Protein AF-A0A1B6J885-F1 (afdb_monomer_lite)

InterPro domains:
  IPR042795 WD repeat-containing protein 73 [PTHR46947] (3-167)

Radius of gyration: 19.34 Å; chains: 1; bounding box: 41×45×60 Å

Structure (mmCIF, N/CA/C/O backbone):
data_AF-A0A1B6J885-F1
#
_entry.id   AF-A0A1B6J885-F1
#
loop_
_atom_site.group_PDB
_atom_site.id
_atom_site.type_symbol
_atom_site.label_atom_id
_atom_site.label_alt_id
_atom_site.label_comp_id
_atom_site.label_asym_id
_atom_site.label_entity_id
_atom_site.label_seq_id
_atom_site.pdbx_PDB_ins_code
_atom_site.Cartn_x
_atom_site.Cartn_y
_atom_site.Cartn_z
_atom_site.occupancy
_atom_site.B_iso_or_equiv
_atom_site.auth_seq_id
_atom_site.auth_comp_id
_atom_site.auth_asym_id
_atom_site.auth_atom_id
_atom_site.pdbx_PDB_model_num
ATOM 1 N N . MET A 1 1 ? -22.947 31.362 0.319 1.00 43.47 1 MET A N 1
ATOM 2 C CA . MET A 1 1 ? -23.747 30.194 0.727 1.00 43.47 1 MET A CA 1
ATOM 3 C C . MET A 1 1 ? -22.759 29.151 1.177 1.00 43.47 1 MET A C 1
ATOM 5 O O . MET A 1 1 ? -22.045 28.624 0.340 1.00 43.47 1 MET A O 1
ATOM 9 N N . LEU A 1 2 ? -22.622 28.992 2.489 1.00 50.22 2 LEU A N 1
ATOM 10 C CA . LEU A 1 2 ? -21.983 27.823 3.072 1.00 50.22 2 LEU A CA 1
ATOM 11 C C . LEU A 1 2 ? -23.065 26.742 2.996 1.00 50.22 2 LEU A C 1
ATOM 13 O O . LEU A 1 2 ? -24.043 26.830 3.731 1.00 50.22 2 LEU A O 1
ATOM 17 N N . GLU A 1 3 ? -22.985 25.834 2.024 1.00 53.22 3 GLU A N 1
ATOM 18 C CA . GLU A 1 3 ? -23.662 24.544 2.185 1.00 53.22 3 GLU A CA 1
ATOM 19 C C . GLU A 1 3 ? -23.061 23.938 3.457 1.00 53.22 3 GLU A C 1
ATOM 21 O O . GLU A 1 3 ? -21.836 23.876 3.584 1.00 53.22 3 GLU A O 1
ATOM 26 N N . ASN A 1 4 ? -23.903 23.689 4.460 1.00 60.38 4 ASN A N 1
ATOM 27 C CA . ASN A 1 4 ? -23.451 23.415 5.817 1.00 60.38 4 ASN A CA 1
ATOM 28 C C . ASN A 1 4 ? -22.596 22.146 5.812 1.00 60.38 4 ASN A C 1
ATOM 30 O O . ASN A 1 4 ? -23.055 21.084 5.397 1.00 60.38 4 ASN A O 1
ATOM 34 N N . GLU A 1 5 ? -21.380 22.233 6.353 1.00 59.25 5 GLU A N 1
ATOM 35 C CA . GLU A 1 5 ? -20.499 21.083 6.605 1.00 59.25 5 GLU A CA 1
ATOM 36 C C . GLU A 1 5 ? -21.154 20.000 7.485 1.00 59.25 5 GLU A C 1
ATOM 38 O O . GLU A 1 5 ? -20.570 18.947 7.693 1.00 59.25 5 GLU A O 1
ATOM 43 N N . GLU A 1 6 ? -22.359 20.220 8.006 1.00 66.06 6 GLU A N 1
ATOM 44 C CA . GLU A 1 6 ? -23.112 19.255 8.803 1.00 66.06 6 GLU A CA 1
ATOM 45 C C . GLU A 1 6 ? -24.052 18.375 7.958 1.00 66.06 6 GLU A C 1
ATOM 47 O O . GLU A 1 6 ? -24.368 17.256 8.365 1.00 66.06 6 GLU A O 1
ATOM 52 N N . ASP A 1 7 ? -24.457 18.814 6.760 1.00 81.56 7 ASP A N 1
ATOM 53 C CA . ASP A 1 7 ? -25.480 18.121 5.960 1.00 81.56 7 ASP A CA 1
ATOM 54 C C . ASP A 1 7 ? -24.997 16.741 5.481 1.00 81.56 7 ASP A C 1
ATOM 56 O O . ASP A 1 7 ? -25.745 15.761 5.520 1.00 81.56 7 ASP A O 1
ATOM 60 N N . TRP A 1 8 ? -23.712 16.615 5.119 1.00 83.56 8 TRP A N 1
ATOM 61 C CA . TRP A 1 8 ? -23.142 15.324 4.709 1.00 83.56 8 TRP A CA 1
ATOM 62 C C . TRP A 1 8 ? -23.137 14.302 5.851 1.00 83.56 8 TRP A C 1
ATOM 64 O O . TRP A 1 8 ? -23.252 13.099 5.597 1.00 83.56 8 TRP A O 1
ATOM 74 N N . LEU A 1 9 ? -22.993 14.756 7.102 1.00 80.00 9 LEU A N 1
ATOM 75 C CA . LEU A 1 9 ? -22.931 13.875 8.262 1.00 80.00 9 LEU A CA 1
ATOM 76 C C . LEU A 1 9 ? -24.313 13.289 8.551 1.00 80.00 9 LEU A C 1
ATOM 78 O O . LEU A 1 9 ? -24.428 12.075 8.720 1.00 80.00 9 LEU A O 1
ATOM 82 N N . TYR A 1 10 ? -25.362 14.115 8.532 1.00 83.50 10 TYR A N 1
ATOM 83 C CA . TYR A 1 10 ? -26.743 13.646 8.690 1.00 83.50 10 TYR A CA 1
ATOM 84 C C . TYR A 1 10 ? -27.137 12.659 7.587 1.00 83.50 10 TYR A C 1
ATOM 86 O O . TYR A 1 10 ? -27.657 11.575 7.877 1.00 83.50 10 TYR A O 1
ATOM 94 N N . ASP A 1 11 ? -26.807 12.981 6.336 1.00 86.69 11 ASP A N 1
ATOM 95 C CA . ASP A 1 11 ? -27.032 12.087 5.201 1.00 86.69 11 ASP A CA 1
ATOM 96 C C . ASP A 1 11 ? -26.287 10.761 5.367 1.00 86.69 11 ASP A C 1
ATOM 98 O O . ASP A 1 11 ? -26.850 9.693 5.115 1.00 86.69 11 ASP A O 1
ATOM 102 N N . SER A 1 12 ? -25.039 10.803 5.832 1.00 84.56 12 SER A N 1
ATOM 103 C CA . SER A 1 12 ? -24.237 9.599 6.050 1.00 84.56 12 SER A CA 1
ATOM 104 C C . SER A 1 12 ? -24.820 8.738 7.171 1.00 84.56 12 SER A C 1
ATOM 106 O O . SER A 1 12 ? -25.003 7.534 6.973 1.00 84.56 12 SER A O 1
ATOM 108 N N . ILE A 1 13 ? -25.171 9.333 8.317 1.00 84.19 13 ILE A N 1
ATOM 109 C CA . ILE A 1 13 ? -25.765 8.626 9.466 1.00 84.19 13 ILE A CA 1
ATOM 110 C C . ILE A 1 13 ? -27.045 7.892 9.054 1.00 84.19 13 ILE A C 1
ATOM 112 O O . ILE A 1 13 ? -27.288 6.778 9.509 1.00 84.19 13 ILE A O 1
ATOM 116 N N . SER A 1 14 ? -27.845 8.474 8.156 1.00 86.19 14 SER A N 1
ATOM 117 C CA . SER A 1 14 ? -29.068 7.830 7.663 1.00 86.19 14 SER A CA 1
ATOM 118 C C . SER A 1 14 ? -28.820 6.621 6.745 1.00 86.19 14 SER A C 1
ATOM 120 O O . SER A 1 14 ? -29.678 5.744 6.638 1.00 86.19 14 SER A O 1
ATOM 122 N N . ARG A 1 15 ? -27.660 6.557 6.073 1.00 89.31 15 ARG A N 1
ATOM 123 C CA . ARG A 1 15 ? -27.338 5.539 5.054 1.00 89.31 15 ARG A CA 1
ATOM 124 C C . ARG A 1 15 ? -26.536 4.362 5.594 1.00 89.31 15 ARG A C 1
ATOM 126 O O . ARG A 1 15 ? -26.697 3.245 5.103 1.00 89.31 15 ARG A O 1
ATOM 133 N N . TYR A 1 16 ? -25.649 4.596 6.556 1.00 82.50 16 TYR A N 1
ATOM 134 C CA . TYR A 1 16 ? -24.718 3.581 7.047 1.00 82.50 16 TYR A CA 1
ATOM 135 C C . TYR A 1 16 ? -25.147 3.040 8.410 1.00 82.50 16 TYR A C 1
ATOM 137 O O . TYR A 1 16 ? -25.446 3.798 9.324 1.00 82.50 16 TYR A O 1
ATOM 145 N N . LYS A 1 17 ? -25.094 1.708 8.581 1.00 82.19 17 LYS A N 1
ATOM 146 C CA . LYS A 1 17 ? -25.371 1.049 9.875 1.00 82.19 17 LYS A CA 1
ATOM 147 C C . LYS A 1 17 ? -24.432 1.542 10.984 1.00 82.19 17 LYS A C 1
ATOM 149 O O . LYS A 1 17 ? -24.817 1.569 12.147 1.00 82.19 17 LYS A O 1
ATOM 154 N N . GLN A 1 18 ? -23.198 1.886 10.621 1.00 79.62 18 GLN A N 1
ATOM 155 C CA . GLN A 1 18 ? -22.182 2.381 11.537 1.00 79.62 18 GLN A CA 1
ATOM 156 C C . GLN A 1 18 ? -21.201 3.278 10.778 1.00 79.62 18 GLN A C 1
ATOM 158 O O . GLN A 1 18 ? -20.764 2.926 9.682 1.00 79.62 18 GLN A O 1
ATOM 163 N N . ILE A 1 19 ? -20.836 4.410 11.378 1.00 82.31 19 ILE A N 1
ATOM 164 C CA . ILE A 1 19 ? -19.800 5.323 10.886 1.00 82.31 19 ILE A CA 1
ATOM 165 C C . ILE A 1 19 ? -18.777 5.479 11.997 1.00 82.31 19 ILE A C 1
ATOM 167 O O . ILE A 1 19 ? -19.141 5.711 13.147 1.00 82.31 19 ILE A O 1
ATOM 171 N N . ASN A 1 20 ? -17.502 5.345 11.650 1.00 83.69 20 ASN A N 1
ATOM 172 C CA . ASN A 1 20 ? -16.401 5.554 12.578 1.00 83.69 20 ASN A CA 1
ATOM 173 C C . ASN A 1 20 ? -15.387 6.462 11.901 1.00 83.69 20 ASN A C 1
ATOM 175 O O . ASN A 1 20 ? -15.100 6.301 10.714 1.00 83.69 20 ASN A O 1
ATOM 179 N N . MET A 1 21 ? -14.871 7.417 12.662 1.00 86.12 21 MET A N 1
ATOM 180 C CA . MET A 1 21 ? -13.913 8.399 12.184 1.00 86.12 21 MET A CA 1
ATOM 181 C C . MET A 1 21 ? -12.621 8.230 12.967 1.00 86.12 21 MET A C 1
ATOM 183 O O . MET A 1 21 ? -12.643 8.147 14.193 1.00 86.12 21 MET A O 1
ATOM 187 N N . PHE A 1 22 ? -11.512 8.178 12.239 1.00 89.31 22 PHE A N 1
ATOM 188 C CA . PHE A 1 22 ? -10.175 8.065 12.800 1.00 89.31 22 PHE A CA 1
ATOM 189 C C . PHE A 1 22 ? -9.325 9.202 12.263 1.00 89.31 22 PHE A C 1
ATOM 191 O O . PHE A 1 22 ? -9.346 9.480 11.062 1.00 89.31 22 PHE A O 1
ATOM 198 N N . GLU A 1 23 ? -8.562 9.827 13.147 1.00 89.81 23 GLU A N 1
ATOM 199 C CA . GLU A 1 23 ? -7.586 10.840 12.777 1.00 89.81 23 GLU A CA 1
ATOM 200 C C . GLU A 1 23 ? -6.196 10.200 12.714 1.00 89.81 23 GLU A C 1
ATOM 202 O O . GLU A 1 23 ? -5.808 9.431 13.594 1.00 89.81 23 GLU A O 1
ATOM 207 N N . LEU A 1 24 ? -5.456 10.485 11.643 1.00 92.00 24 LEU A N 1
ATOM 208 C CA . LEU A 1 24 ? -4.070 10.055 11.483 1.00 92.00 24 LEU A CA 1
ATOM 209 C C . LEU A 1 24 ? -3.152 11.273 11.535 1.00 92.00 24 LEU A C 1
ATOM 211 O O . LEU A 1 24 ? -3.519 12.353 11.079 1.00 92.00 24 LEU A O 1
ATOM 215 N N . GLU A 1 25 ? -1.923 11.069 12.013 1.00 91.19 25 GLU A N 1
ATOM 216 C CA . GLU A 1 25 ? -0.914 12.131 12.139 1.00 91.19 25 GLU A CA 1
ATOM 217 C C . GLU A 1 25 ? -0.613 12.833 10.802 1.00 91.19 25 GLU A C 1
ATOM 219 O O . GLU A 1 25 ? -0.322 14.029 10.768 1.00 91.19 25 GLU A O 1
ATOM 224 N N . TYR A 1 26 ? -0.679 12.095 9.689 1.00 94.25 26 TYR A N 1
ATOM 225 C CA . TYR A 1 26 ? -0.343 12.598 8.359 1.00 94.25 26 TYR A CA 1
ATOM 226 C C . TYR A 1 26 ? -1.460 12.349 7.344 1.00 94.25 26 TYR A C 1
ATOM 228 O O . TYR A 1 26 ? -2.134 11.318 7.426 1.00 94.25 26 TYR A O 1
ATOM 236 N N . PRO A 1 27 ? -1.596 13.220 6.320 1.00 94.75 27 PRO A N 1
ATOM 237 C CA . PRO A 1 27 ? -2.531 13.007 5.224 1.00 94.75 27 PRO A CA 1
ATOM 238 C C . PRO A 1 27 ? -2.356 11.633 4.575 1.00 94.75 27 PRO A C 1
ATOM 240 O O . PRO A 1 27 ? -1.244 11.246 4.194 1.00 94.75 27 PRO A O 1
ATOM 243 N N . VAL A 1 28 ? -3.471 10.919 4.437 1.00 95.88 28 VAL A N 1
ATOM 244 C CA . VAL A 1 28 ? -3.547 9.627 3.752 1.00 95.88 28 VAL A CA 1
ATOM 245 C C . VAL A 1 28 ? -3.764 9.873 2.264 1.00 95.88 28 VAL A C 1
ATOM 247 O O . VAL A 1 28 ? -4.711 10.547 1.870 1.00 95.88 28 VAL A O 1
ATOM 250 N N . HIS A 1 29 ? -2.886 9.312 1.434 1.00 95.50 29 HIS A N 1
ATOM 251 C CA . HIS A 1 29 ? -2.962 9.433 -0.030 1.00 95.50 29 HIS A CA 1
ATOM 252 C C . HIS A 1 29 ? -3.582 8.207 -0.693 1.00 95.50 29 HIS A C 1
ATOM 254 O O . HIS A 1 29 ? -4.174 8.322 -1.759 1.00 95.50 29 HIS A O 1
ATOM 260 N N . HIS A 1 30 ? -3.420 7.039 -0.070 1.00 96.25 30 HIS A N 1
ATOM 261 C CA . HIS A 1 30 ? -3.946 5.758 -0.541 1.00 96.25 30 HIS A CA 1
ATOM 262 C C . HIS A 1 30 ? -4.315 4.897 0.664 1.00 96.25 30 HIS A C 1
ATOM 264 O O . HIS A 1 30 ? -3.610 4.935 1.676 1.00 96.25 30 HIS A O 1
ATOM 270 N N . LEU A 1 31 ? -5.383 4.112 0.532 1.00 96.19 31 LEU A N 1
ATOM 271 C CA . LEU A 1 31 ? -5.869 3.170 1.537 1.00 96.19 31 LEU A CA 1
ATOM 272 C C . LEU A 1 31 ? -6.315 1.889 0.834 1.00 96.19 31 LEU A C 1
ATOM 274 O O . LEU A 1 31 ? -7.088 1.944 -0.118 1.00 96.19 31 LEU A O 1
ATOM 278 N N . GLU A 1 32 ? -5.848 0.745 1.321 1.00 95.25 32 GLU A N 1
ATOM 279 C CA . GLU A 1 32 ? -6.229 -0.578 0.824 1.00 95.25 32 GLU A CA 1
ATOM 280 C C . GLU A 1 32 ? -6.415 -1.540 2.003 1.00 95.25 32 GLU A C 1
ATOM 282 O O . GLU A 1 32 ? -5.671 -1.497 2.981 1.00 95.25 32 GLU A O 1
ATOM 287 N N . THR A 1 33 ? -7.391 -2.442 1.928 1.00 92.38 33 THR A N 1
ATOM 288 C CA . THR A 1 33 ? -7.579 -3.487 2.947 1.00 92.38 33 THR A CA 1
ATOM 289 C C . THR A 1 33 ? -6.479 -4.534 2.822 1.00 92.38 33 THR A C 1
ATOM 291 O O . THR A 1 33 ? -6.286 -5.077 1.735 1.00 92.38 33 THR A O 1
ATOM 294 N N . THR A 1 34 ? -5.763 -4.870 3.894 1.00 91.00 34 THR A N 1
ATOM 295 C CA . THR A 1 34 ? -4.763 -5.953 3.837 1.00 91.00 34 THR A CA 1
ATOM 296 C C . THR A 1 34 ? -5.401 -7.304 4.120 1.00 91.00 34 THR A C 1
ATOM 298 O O . THR A 1 34 ? -5.187 -8.264 3.378 1.00 91.00 34 THR A O 1
ATOM 301 N N . ASN A 1 35 ? -6.232 -7.369 5.155 1.00 87.06 35 ASN A N 1
ATOM 302 C CA . ASN A 1 35 ? -7.040 -8.529 5.510 1.00 87.06 35 ASN A CA 1
ATOM 303 C C . ASN A 1 35 ? -8.379 -8.059 6.120 1.00 87.06 35 ASN A C 1
ATOM 305 O O . ASN A 1 35 ? -8.787 -6.914 5.939 1.00 87.06 35 ASN A O 1
ATOM 309 N N . TYR A 1 36 ? -9.077 -8.948 6.830 1.00 85.81 36 TYR A N 1
ATOM 310 C CA . TYR A 1 36 ? -10.368 -8.645 7.447 1.00 85.81 36 TYR A CA 1
ATOM 311 C C . TYR A 1 36 ? -10.321 -7.588 8.568 1.00 85.81 36 TYR A C 1
ATOM 313 O O . TYR A 1 36 ? -11.313 -6.900 8.794 1.00 85.81 36 TYR A O 1
ATOM 321 N N . ASN A 1 37 ? -9.201 -7.463 9.283 1.00 88.94 37 ASN A N 1
ATOM 322 C CA . ASN A 1 37 ? -9.056 -6.605 10.460 1.00 88.94 37 ASN A CA 1
ATOM 323 C C . ASN A 1 37 ? -7.884 -5.621 10.386 1.00 88.94 37 ASN A C 1
ATOM 325 O O . ASN A 1 37 ? -7.523 -5.033 11.403 1.00 88.94 37 ASN A O 1
ATOM 329 N N . SER A 1 38 ? -7.297 -5.411 9.212 1.00 92.19 38 SER A N 1
ATOM 330 C CA . SER A 1 38 ? -6.284 -4.384 9.017 1.00 92.19 38 SER A CA 1
ATOM 331 C C . SER A 1 38 ? -6.348 -3.734 7.641 1.00 92.19 38 SER A C 1
ATOM 333 O O . SER A 1 38 ? -6.859 -4.277 6.656 1.00 92.19 38 SER A O 1
ATOM 335 N N . ILE A 1 39 ? -5.829 -2.514 7.603 1.00 94.44 39 ILE A N 1
ATOM 336 C CA . ILE A 1 39 ? -5.688 -1.694 6.406 1.00 94.44 39 ILE A CA 1
ATOM 337 C C . ILE A 1 39 ? -4.226 -1.308 6.236 1.00 94.44 39 ILE A C 1
ATOM 339 O O . ILE A 1 39 ? -3.484 -1.164 7.207 1.00 94.44 39 ILE A O 1
ATOM 343 N N . CYS A 1 40 ? -3.818 -1.095 4.996 1.00 96.31 40 CYS A N 1
ATOM 344 C CA . CYS A 1 40 ? -2.570 -0.446 4.662 1.00 96.31 40 CYS A CA 1
ATOM 345 C C . CYS A 1 40 ? -2.860 0.953 4.143 1.00 96.31 40 CYS A C 1
ATOM 347 O O . CYS A 1 40 ? -3.711 1.143 3.272 1.00 96.31 40 CYS A O 1
ATOM 349 N N . VAL A 1 41 ? -2.126 1.924 4.667 1.00 97.19 41 VAL A N 1
ATOM 350 C CA . VAL A 1 41 ? -2.196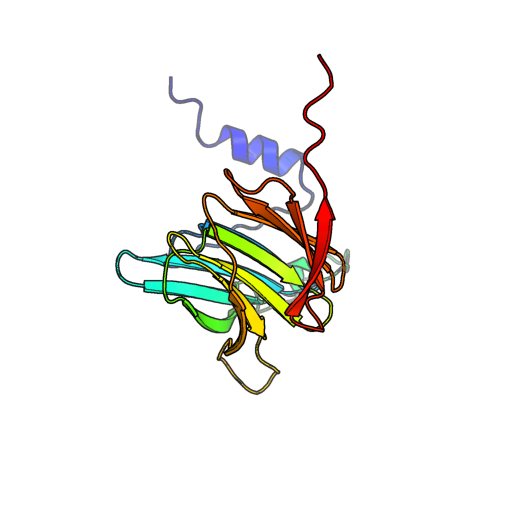 3.310 4.228 1.00 97.19 41 VAL A CA 1
ATOM 351 C C . VAL A 1 41 ? -0.839 3.763 3.729 1.00 97.19 41 VAL A C 1
ATOM 353 O O . VAL A 1 41 ? 0.200 3.414 4.295 1.00 97.19 41 VAL A O 1
ATOM 356 N N . SER A 1 42 ? -0.849 4.588 2.686 1.00 97.50 42 SER A N 1
ATOM 357 C CA . SER A 1 42 ? 0.300 5.434 2.382 1.00 97.50 42 SER A CA 1
ATOM 358 C C . SER A 1 42 ? 0.020 6.843 2.878 1.00 97.50 42 SER A C 1
ATOM 360 O O . SER A 1 42 ? -0.993 7.442 2.503 1.00 97.50 42 SER A O 1
ATOM 362 N N . CYS A 1 43 ? 0.924 7.386 3.676 1.00 96.31 43 CYS A N 1
ATOM 363 C CA . CYS A 1 43 ? 0.821 8.735 4.207 1.00 96.31 43 CYS A CA 1
ATOM 364 C C . CYS A 1 43 ? 2.176 9.434 4.120 1.00 96.31 43 CYS A C 1
ATOM 366 O O . CYS A 1 43 ? 3.219 8.808 3.909 1.00 96.31 43 CYS A O 1
ATOM 368 N N . SER A 1 44 ? 2.184 10.758 4.209 1.00 93.31 44 SER A N 1
ATOM 369 C CA . SER A 1 44 ? 3.446 11.494 4.182 1.00 93.31 44 SER A CA 1
ATOM 370 C C . SER A 1 44 ? 3.344 12.856 4.832 1.00 93.31 44 SER A C 1
ATOM 372 O O . SER A 1 44 ? 2.323 13.528 4.713 1.00 93.31 44 SER A O 1
ATOM 374 N N . ASN A 1 45 ? 4.463 13.311 5.384 1.00 89.00 45 ASN A N 1
ATOM 375 C CA . ASN A 1 45 ? 4.696 14.725 5.663 1.00 89.00 45 ASN A CA 1
ATOM 376 C C . ASN A 1 45 ? 5.629 15.329 4.596 1.00 89.00 45 ASN A C 1
ATOM 378 O O . ASN A 1 45 ? 6.013 14.661 3.636 1.00 89.00 45 ASN A O 1
ATOM 382 N N . ASN A 1 46 ? 6.043 16.585 4.778 1.00 82.25 46 ASN A N 1
ATOM 383 C CA . ASN A 1 46 ? 6.910 17.295 3.826 1.00 82.25 46 ASN A CA 1
ATOM 384 C C . ASN A 1 46 ? 8.315 16.683 3.647 1.00 82.25 46 ASN A C 1
ATOM 386 O O . ASN A 1 46 ? 9.069 17.145 2.796 1.00 82.25 46 ASN A O 1
ATOM 390 N N . ARG A 1 47 ? 8.712 15.701 4.468 1.00 84.69 47 ARG A N 1
ATOM 391 C CA . ARG A 1 47 ? 10.073 15.137 4.488 1.00 84.69 47 ARG A CA 1
ATOM 392 C C . ARG A 1 47 ? 10.129 13.641 4.208 1.00 84.69 47 ARG A C 1
ATOM 394 O O . ARG A 1 47 ? 11.168 13.167 3.758 1.00 84.69 47 ARG A O 1
ATOM 401 N N . ARG A 1 48 ? 9.083 12.886 4.547 1.00 91.31 48 ARG A N 1
ATOM 402 C CA . ARG A 1 48 ? 9.090 11.420 4.489 1.00 91.31 48 ARG A CA 1
ATOM 403 C C . ARG A 1 48 ? 7.756 10.878 4.003 1.00 91.31 48 ARG A C 1
ATOM 405 O O . ARG A 1 48 ? 6.698 11.348 4.418 1.00 91.31 48 ARG A O 1
ATOM 412 N N . HIS A 1 49 ? 7.845 9.840 3.184 1.00 94.75 49 HIS A N 1
ATOM 413 C CA . HIS A 1 49 ? 6.720 9.051 2.702 1.00 94.75 49 HIS A CA 1
ATOM 414 C C . HIS A 1 49 ? 6.729 7.705 3.413 1.00 94.75 49 HIS A C 1
ATOM 416 O O . HIS A 1 49 ? 7.797 7.129 3.629 1.00 94.75 49 HIS A O 1
ATOM 422 N N . GLN A 1 50 ? 5.559 7.244 3.826 1.00 95.94 50 GLN A N 1
ATOM 423 C CA . GLN A 1 50 ? 5.408 6.082 4.685 1.00 95.94 50 GLN A CA 1
ATOM 424 C C . GLN A 1 50 ? 4.360 5.142 4.117 1.00 95.94 50 GLN A C 1
ATOM 426 O O . GLN A 1 50 ? 3.367 5.576 3.529 1.00 95.94 50 GLN A O 1
ATOM 431 N N . LEU A 1 51 ? 4.596 3.858 4.340 1.00 97.31 51 LEU A N 1
ATOM 432 C CA . LEU A 1 51 ? 3.615 2.800 4.192 1.00 97.31 51 LEU A CA 1
ATOM 433 C C . LEU A 1 51 ? 3.419 2.186 5.578 1.00 97.31 51 LEU A C 1
ATOM 435 O O . LEU A 1 51 ? 4.404 1.823 6.219 1.00 97.31 51 LEU A O 1
ATOM 439 N N . ILE A 1 52 ? 2.180 2.115 6.055 1.00 96.56 52 ILE A N 1
ATOM 440 C CA . ILE A 1 52 ? 1.861 1.657 7.414 1.00 96.56 52 ILE A CA 1
ATOM 441 C C . ILE A 1 52 ? 0.718 0.650 7.334 1.00 96.56 52 ILE A C 1
ATOM 443 O O . ILE A 1 52 ? -0.264 0.891 6.632 1.00 96.56 52 ILE A O 1
ATOM 447 N N . GLU A 1 53 ? 0.834 -0.467 8.050 1.00 96.06 53 GLU A N 1
ATOM 448 C CA . GLU A 1 53 ? -0.299 -1.346 8.337 1.00 96.06 53 GLU A CA 1
ATOM 449 C C . GLU A 1 53 ? -0.909 -0.983 9.693 1.00 96.06 53 GLU A C 1
ATOM 451 O O . GLU A 1 53 ? -0.214 -0.937 10.712 1.00 96.06 53 GLU A O 1
ATOM 456 N N . LEU A 1 54 ? -2.219 -0.757 9.700 1.00 94.69 54 LEU A N 1
ATOM 457 C CA . LEU A 1 54 ? -3.005 -0.416 10.876 1.00 94.69 54 LEU A CA 1
ATOM 458 C C . LEU A 1 54 ? -4.019 -1.524 11.160 1.00 94.69 54 LEU A C 1
ATOM 460 O O . LEU A 1 54 ? -4.779 -1.909 10.270 1.00 94.69 54 LEU A O 1
ATOM 464 N N . SER A 1 55 ? -4.066 -2.007 12.398 1.00 92.81 55 SER A N 1
ATOM 465 C CA . SER A 1 55 ? -5.173 -2.826 12.891 1.00 92.81 55 SER A CA 1
ATOM 466 C C . SER A 1 55 ? -6.423 -1.970 13.049 1.00 92.81 55 SER A C 1
ATOM 468 O O . SER A 1 55 ? -6.371 -0.882 13.627 1.00 92.81 55 SER A O 1
ATOM 470 N N . LEU A 1 56 ? -7.546 -2.500 12.578 1.00 91.12 56 LEU A N 1
ATOM 471 C CA . LEU A 1 56 ? -8.878 -1.977 12.834 1.00 91.12 56 LEU A CA 1
ATOM 472 C C . LEU A 1 56 ? -9.352 -2.422 14.229 1.00 91.12 56 LEU A C 1
ATOM 474 O O . LEU A 1 56 ? -9.144 -3.586 14.586 1.00 91.12 56 LEU A O 1
ATOM 478 N N . PRO A 1 57 ? -10.040 -1.550 14.987 1.00 88.56 57 PRO A N 1
ATOM 479 C CA . PRO A 1 57 ? -10.706 -1.923 16.229 1.00 88.56 57 PRO A CA 1
ATOM 480 C C . PRO A 1 57 ? -11.601 -3.157 16.077 1.00 88.56 57 PRO A C 1
ATOM 482 O O . PRO A 1 57 ? -12.414 -3.236 15.149 1.00 88.56 57 PRO A O 1
ATOM 485 N N . LEU A 1 58 ? -11.523 -4.099 17.021 1.00 80.69 58 LEU A N 1
ATOM 486 C CA . LEU A 1 58 ? -12.306 -5.345 16.986 1.00 80.69 58 LEU A CA 1
ATOM 487 C C . LEU A 1 58 ? -13.817 -5.100 16.879 1.00 80.69 58 LEU A C 1
ATOM 489 O O . LEU A 1 58 ? -14.511 -5.842 16.189 1.00 80.69 58 LEU A O 1
ATOM 493 N N . LYS A 1 59 ? -14.325 -4.018 17.480 1.00 75.75 59 LYS A N 1
ATOM 494 C CA . LYS A 1 59 ? -15.742 -3.623 17.392 1.00 75.75 59 LYS A CA 1
ATOM 495 C C . LYS A 1 59 ? -16.223 -3.350 15.962 1.00 75.75 59 LYS A C 1
ATOM 497 O O . LYS A 1 59 ? -17.409 -3.500 15.698 1.00 75.75 59 LYS A O 1
ATOM 502 N N . LEU A 1 60 ? -15.333 -2.963 15.042 1.00 75.88 60 LEU A N 1
ATOM 503 C CA . LEU A 1 60 ? -15.680 -2.762 13.626 1.00 75.88 60 LEU A CA 1
ATOM 504 C C . LEU A 1 60 ? -15.860 -4.076 12.869 1.00 75.88 60 LEU A C 1
ATOM 506 O O . LEU A 1 60 ? -16.536 -4.119 11.845 1.00 75.88 60 LEU A O 1
ATOM 510 N N . THR A 1 61 ? -15.201 -5.129 13.343 1.00 70.69 61 THR A N 1
ATOM 511 C CA . THR A 1 61 ? -15.065 -6.404 12.634 1.00 70.69 61 THR A CA 1
ATOM 512 C C . THR A 1 61 ? -15.826 -7.533 13.330 1.00 70.69 61 THR A C 1
ATOM 514 O O . THR A 1 61 ? -16.029 -8.599 12.764 1.00 70.69 61 THR A O 1
ATOM 517 N N . SER A 1 62 ? -16.322 -7.327 14.548 1.00 69.06 62 SER A N 1
ATOM 518 C CA . SER A 1 62 ? -17.182 -8.293 15.221 1.00 69.06 62 SER A CA 1
ATOM 519 C C . SER A 1 62 ? -18.590 -8.277 14.616 1.00 69.06 62 SER A C 1
ATOM 521 O O . SER A 1 62 ? -19.311 -7.290 14.731 1.00 69.06 62 SER A O 1
ATOM 523 N N . GLN A 1 63 ? -19.031 -9.398 14.034 1.00 59.41 63 GLN A N 1
ATOM 524 C CA . GLN A 1 63 ? -20.416 -9.581 13.561 1.00 59.41 63 GLN A CA 1
ATOM 525 C C . GLN A 1 63 ? -21.447 -9.728 14.696 1.00 59.41 63 GLN A C 1
ATOM 527 O O . GLN A 1 63 ? -22.624 -10.004 14.450 1.00 59.41 63 GLN A O 1
ATOM 532 N N . THR A 1 64 ? -21.032 -9.590 15.953 1.00 54.44 64 THR A N 1
ATOM 533 C CA . THR A 1 64 ? -21.925 -9.713 17.098 1.00 54.44 64 THR A CA 1
ATOM 534 C C . THR A 1 64 ? -22.890 -8.533 17.119 1.00 54.44 64 THR A C 1
ATOM 536 O O . THR A 1 64 ? -22.538 -7.432 17.525 1.00 54.44 64 THR A O 1
ATOM 539 N N . ASN A 1 65 ? -24.139 -8.789 16.721 1.00 45.72 65 ASN A N 1
ATOM 540 C CA . ASN A 1 65 ? -25.302 -7.902 16.865 1.00 45.72 65 ASN A CA 1
ATOM 541 C C . ASN A 1 65 ? -25.700 -7.660 18.344 1.00 45.72 65 ASN A C 1
ATOM 543 O O . ASN A 1 65 ? -26.871 -7.443 18.643 1.00 45.72 65 ASN A O 1
ATOM 547 N N . GLY A 1 66 ? -24.755 -7.762 19.279 1.00 47.16 66 GLY A N 1
ATOM 548 C CA . GLY A 1 66 ? -24.989 -7.680 20.712 1.00 47.16 66 GLY A CA 1
ATOM 549 C C . GLY A 1 66 ? -24.659 -6.291 21.224 1.00 47.16 66 GLY A C 1
ATOM 550 O O . GLY A 1 66 ? -23.494 -5.918 21.315 1.00 47.16 66 GLY A O 1
ATOM 551 N N . SER A 1 67 ? -25.704 -5.551 21.567 1.00 43.44 67 SER A N 1
ATOM 552 C CA . SER A 1 67 ? -25.689 -4.377 22.429 1.00 43.44 67 SER A CA 1
ATOM 553 C C . SER A 1 67 ? -25.243 -4.743 23.851 1.00 43.44 67 SER A C 1
ATOM 555 O O . SER A 1 67 ? -26.043 -4.693 24.783 1.00 43.44 67 SER A O 1
ATOM 557 N N . GLU A 1 68 ? -23.992 -5.148 24.027 1.00 47.53 68 GLU A N 1
ATOM 558 C CA . GLU A 1 68 ? -23.395 -5.249 25.353 1.00 47.53 68 GLU A CA 1
ATOM 559 C C . GLU A 1 68 ? -22.080 -4.487 25.370 1.00 47.53 68 GLU A C 1
ATOM 561 O O . GLU A 1 68 ? -21.203 -4.686 24.525 1.00 47.53 68 GLU A O 1
ATOM 566 N N . ASP A 1 69 ? -21.994 -3.584 26.342 1.00 50.41 69 ASP A N 1
ATOM 567 C CA . ASP A 1 69 ? -20.837 -2.794 26.728 1.00 50.41 69 ASP A CA 1
ATOM 568 C C . ASP A 1 69 ? -19.629 -3.687 27.048 1.00 50.41 69 ASP A C 1
ATOM 570 O O . ASP A 1 69 ? -19.201 -3.822 28.195 1.00 50.41 69 ASP A O 1
ATOM 574 N N . LEU A 1 70 ? -18.996 -4.271 26.030 1.00 49.09 70 LEU A N 1
ATOM 575 C CA . LEU A 1 70 ? -17.581 -4.566 26.145 1.00 49.09 70 LEU A CA 1
ATOM 576 C C . LEU A 1 70 ? -16.875 -3.213 26.191 1.00 49.09 70 LEU A C 1
ATOM 578 O O . LEU A 1 70 ? -16.698 -2.524 25.178 1.00 49.09 70 LEU A O 1
ATOM 582 N N . ILE A 1 71 ? -16.481 -2.822 27.399 1.00 52.94 71 ILE A N 1
ATOM 583 C CA . ILE A 1 71 ? -15.446 -1.819 27.622 1.00 52.94 71 ILE A CA 1
ATOM 584 C C . ILE A 1 71 ? -14.175 -2.386 26.981 1.00 52.94 71 ILE A C 1
ATOM 586 O O . ILE A 1 71 ? -13.435 -3.161 27.580 1.00 52.94 71 ILE A O 1
ATOM 590 N N . THR A 1 72 ? -13.968 -2.071 25.704 1.00 51.62 72 THR A N 1
ATOM 591 C CA . THR A 1 72 ? -12.756 -2.420 24.968 1.00 51.62 72 THR A CA 1
ATOM 592 C C . THR A 1 72 ? -11.867 -1.192 24.947 1.00 51.62 72 THR A C 1
ATOM 594 O O . THR A 1 72 ? -12.265 -0.166 24.403 1.00 51.62 72 THR A O 1
ATOM 597 N N . ASN A 1 73 ? -10.628 -1.317 25.415 1.00 56.78 73 ASN A N 1
ATOM 598 C CA . ASN A 1 73 ? -9.589 -0.296 25.211 1.00 56.78 73 ASN A CA 1
ATOM 599 C C . ASN A 1 73 ? -9.072 -0.269 23.752 1.00 56.78 73 ASN A C 1
ATOM 601 O O . ASN A 1 73 ? -8.011 0.273 23.463 1.00 56.78 73 ASN A O 1
ATOM 605 N N . ASP A 1 74 ? -9.776 -0.942 22.841 1.00 66.38 74 ASP A N 1
ATOM 606 C CA . ASP A 1 74 ? -9.461 -1.080 21.425 1.00 66.38 74 ASP A CA 1
ATOM 607 C C . ASP A 1 74 ? -10.444 -0.234 20.618 1.00 66.38 74 ASP A C 1
ATOM 609 O O . ASP A 1 74 ? -11.362 -0.757 19.994 1.00 66.38 74 ASP A O 1
ATOM 613 N N . THR A 1 75 ? -10.329 1.085 20.759 1.00 74.38 75 THR A N 1
ATOM 614 C CA . THR A 1 75 ? -11.163 2.066 20.049 1.00 74.38 75 THR A CA 1
ATOM 615 C C . THR A 1 75 ? -10.433 2.719 18.890 1.00 74.38 75 THR A C 1
ATOM 617 O O . THR A 1 75 ? -11.098 3.161 17.965 1.00 74.38 75 THR A O 1
ATOM 620 N N . ASP A 1 76 ? -9.099 2.734 18.914 1.00 86.00 76 ASP A N 1
ATOM 621 C CA . ASP A 1 76 ? -8.271 3.455 17.949 1.00 86.00 76 ASP A CA 1
ATOM 622 C C . ASP A 1 76 ? -7.565 2.509 16.976 1.00 86.00 76 ASP A C 1
ATOM 624 O O . ASP A 1 76 ? -7.349 1.327 17.257 1.00 86.00 76 ASP A O 1
ATOM 628 N N . LEU A 1 77 ? -7.152 3.056 15.832 1.00 92.44 77 LEU A N 1
ATOM 629 C CA . LEU A 1 77 ? -6.258 2.362 14.911 1.00 92.44 77 LEU A CA 1
ATOM 630 C C . LEU A 1 77 ? -4.902 2.125 15.584 1.00 92.44 77 LEU A C 1
ATOM 632 O O . LEU A 1 77 ? -4.297 3.047 16.132 1.00 92.44 77 LEU A O 1
ATOM 636 N N . LYS A 1 78 ? -4.391 0.895 15.499 1.00 92.25 78 LYS A N 1
ATOM 637 C CA . LYS A 1 78 ? -3.079 0.534 16.059 1.00 92.25 78 LYS A CA 1
ATOM 638 C C . LYS A 1 78 ? -2.086 0.245 14.954 1.00 92.25 78 LYS A C 1
ATOM 640 O O . LYS A 1 78 ? -2.370 -0.554 14.069 1.00 92.25 78 LYS A O 1
ATOM 645 N N . ILE A 1 79 ? -0.901 0.842 15.033 1.00 93.38 79 ILE A N 1
ATOM 646 C CA . ILE A 1 79 ? 0.195 0.522 14.117 1.00 93.38 79 ILE A CA 1
ATOM 647 C C . ILE A 1 79 ? 0.653 -0.914 14.373 1.00 93.38 79 ILE A C 1
ATOM 649 O O . ILE A 1 79 ? 1.048 -1.249 15.487 1.00 93.38 79 ILE A O 1
ATOM 653 N N . LYS A 1 80 ? 0.600 -1.751 13.333 1.00 93.50 80 LYS A N 1
ATOM 654 C CA . LYS A 1 80 ? 1.180 -3.100 13.342 1.00 93.50 80 LYS A CA 1
ATOM 655 C C . LYS A 1 80 ? 2.631 -3.066 12.895 1.00 93.50 80 LYS A C 1
ATOM 657 O O . LYS A 1 80 ? 3.507 -3.588 13.569 1.00 93.50 80 LYS A O 1
ATOM 662 N N . CYS A 1 81 ? 2.863 -2.465 11.734 1.00 95.56 81 CYS A N 1
ATOM 663 C CA . CYS A 1 81 ? 4.182 -2.326 11.142 1.00 95.56 81 CYS A CA 1
ATOM 664 C C . CYS A 1 81 ? 4.205 -1.157 10.155 1.00 95.56 81 CYS A C 1
ATOM 666 O O . CYS A 1 81 ? 3.157 -0.680 9.709 1.00 95.56 81 CYS A 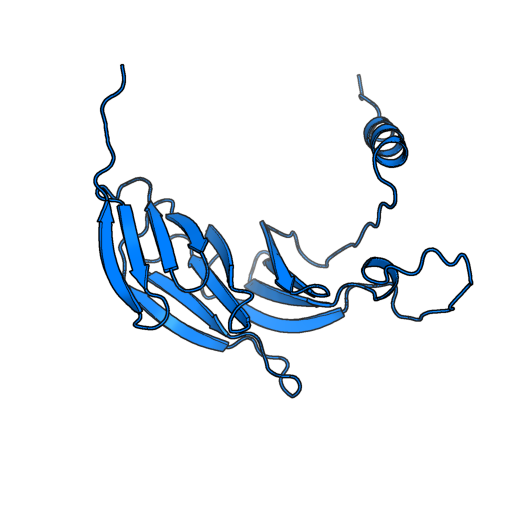O 1
ATOM 668 N N . GLY A 1 82 ? 5.398 -0.696 9.797 1.00 95.88 82 GLY A N 1
ATOM 669 C CA . GLY A 1 82 ? 5.563 0.375 8.826 1.00 95.88 82 GLY A CA 1
ATOM 670 C C . GLY A 1 82 ? 6.925 0.378 8.153 1.00 95.88 82 GLY A C 1
ATOM 671 O O . GLY A 1 82 ? 7.834 -0.366 8.515 1.00 95.88 82 GLY A O 1
ATOM 672 N N . THR A 1 83 ? 7.061 1.218 7.134 1.00 96.88 83 THR A N 1
ATOM 673 C CA . THR A 1 83 ? 8.340 1.499 6.479 1.00 96.88 83 THR A CA 1
ATOM 674 C C . THR A 1 83 ? 8.325 2.869 5.816 1.00 96.88 83 THR A C 1
ATOM 676 O O . THR A 1 83 ? 7.263 3.437 5.542 1.00 96.88 83 THR A O 1
ATOM 679 N N . PHE A 1 84 ? 9.512 3.399 5.530 1.00 95.88 84 PHE A N 1
ATOM 680 C CA . PHE A 1 84 ? 9.663 4.593 4.707 1.00 95.88 84 PHE A CA 1
ATOM 681 C C . PHE A 1 84 ? 9.825 4.199 3.242 1.00 95.88 84 PHE A C 1
ATOM 683 O O . PHE A 1 84 ? 10.620 3.323 2.900 1.00 95.88 84 PHE A O 1
ATOM 690 N N . THR A 1 85 ? 9.107 4.880 2.355 1.00 94.25 85 THR A N 1
ATOM 691 C CA . THR A 1 85 ? 9.268 4.693 0.914 1.00 94.25 85 THR A CA 1
ATOM 692 C C . THR A 1 85 ? 10.283 5.686 0.355 1.00 94.25 85 THR A C 1
ATOM 694 O O . THR A 1 85 ? 10.404 6.825 0.807 1.00 94.25 85 THR A O 1
ATOM 697 N N . GLN A 1 86 ? 11.018 5.257 -0.671 1.00 88.25 86 GLN A N 1
ATOM 698 C CA . GLN A 1 86 ? 12.063 6.063 -1.316 1.00 88.25 86 GLN A CA 1
ATOM 699 C C . GLN A 1 86 ? 11.526 7.291 -2.072 1.00 88.25 86 GLN A C 1
ATOM 701 O O . GLN A 1 86 ? 12.277 8.217 -2.365 1.00 88.25 86 GLN A O 1
ATOM 706 N N . ALA A 1 87 ? 10.236 7.291 -2.415 1.00 91.50 87 ALA A N 1
ATOM 707 C CA . ALA A 1 87 ? 9.558 8.385 -3.103 1.00 91.50 87 ALA A CA 1
ATOM 708 C C . ALA A 1 87 ? 8.045 8.355 -2.787 1.00 91.50 87 ALA A C 1
ATOM 710 O O . ALA A 1 87 ? 7.574 7.389 -2.172 1.00 91.50 87 ALA A O 1
ATOM 711 N N . PRO A 1 88 ? 7.259 9.370 -3.198 1.00 92.06 88 PRO A N 1
ATOM 712 C CA . PRO A 1 88 ? 5.813 9.362 -3.001 1.00 92.06 88 PRO A CA 1
ATOM 713 C C . PRO A 1 88 ? 5.139 8.185 -3.716 1.00 92.06 88 PRO A C 1
ATOM 715 O O . PRO A 1 88 ? 5.457 7.885 -4.872 1.00 92.06 88 PRO A O 1
ATOM 718 N N . VAL A 1 89 ? 4.156 7.570 -3.059 1.00 93.75 89 VAL A N 1
ATOM 719 C CA . VAL A 1 89 ? 3.331 6.509 -3.650 1.00 93.75 89 VAL A CA 1
ATOM 720 C C . VAL A 1 89 ? 2.442 7.090 -4.756 1.00 93.75 89 VAL A C 1
ATOM 722 O O . VAL A 1 89 ? 1.754 8.096 -4.567 1.00 93.75 89 VAL A O 1
ATOM 725 N N . ALA A 1 90 ? 2.491 6.474 -5.936 1.00 92.38 90 ALA A N 1
ATOM 726 C CA . ALA A 1 90 ? 1.628 6.794 -7.071 1.00 92.38 90 ALA A CA 1
ATOM 727 C C . ALA A 1 90 ? 0.373 5.914 -7.083 1.00 92.38 90 ALA A C 1
ATOM 729 O O . ALA A 1 90 ? -0.715 6.429 -7.310 1.00 92.38 90 ALA A O 1
ATOM 730 N N . HIS A 1 91 ? 0.532 4.618 -6.810 1.00 93.38 91 HIS A N 1
ATOM 731 C CA . HIS A 1 91 ? -0.553 3.649 -6.678 1.00 93.38 91 HIS A CA 1
ATOM 732 C C . HIS A 1 91 ? -0.165 2.573 -5.665 1.00 93.38 91 HIS A C 1
ATOM 734 O O . HIS A 1 91 ? 0.991 2.137 -5.643 1.00 93.38 91 HIS A O 1
ATOM 740 N N . LEU A 1 92 ? -1.150 2.126 -4.890 1.00 94.88 92 LEU A N 1
ATOM 741 C CA . LEU A 1 92 ? -1.043 1.064 -3.895 1.00 94.88 92 LEU A CA 1
ATOM 742 C C . LEU A 1 92 ? -2.109 0.005 -4.182 1.00 94.88 92 LEU A C 1
ATOM 744 O O . LEU A 1 92 ? -3.267 0.343 -4.416 1.00 94.88 92 LEU A O 1
ATOM 748 N N . LYS A 1 93 ? -1.715 -1.268 -4.156 1.00 94.44 93 LYS A N 1
ATOM 749 C CA . LYS A 1 93 ? -2.635 -2.406 -4.113 1.00 94.44 93 LYS A CA 1
ATOM 750 C C . LYS A 1 93 ? -2.137 -3.453 -3.137 1.00 94.44 93 LYS A C 1
ATOM 752 O O . LYS A 1 93 ? -0.947 -3.753 -3.114 1.00 94.44 93 LYS A O 1
ATOM 757 N N . THR A 1 94 ? -3.031 -4.019 -2.344 1.00 92.31 94 THR A N 1
ATOM 758 C CA . THR A 1 94 ? -2.710 -5.116 -1.428 1.00 92.31 94 THR A CA 1
ATOM 759 C C . THR A 1 94 ? -3.023 -6.460 -2.069 1.00 92.31 94 THR A C 1
ATOM 761 O O . THR A 1 94 ? -3.943 -6.605 -2.872 1.00 92.31 94 THR A O 1
ATOM 764 N N . LEU A 1 95 ? -2.234 -7.460 -1.702 1.00 88.38 95 LEU A N 1
ATOM 765 C CA . LEU A 1 95 ? -2.480 -8.861 -1.996 1.00 88.38 95 LEU A CA 1
ATOM 766 C C . LEU A 1 95 ? -2.781 -9.531 -0.664 1.00 88.38 95 LEU A C 1
ATOM 768 O O . LEU A 1 95 ? -1.884 -9.726 0.163 1.00 88.38 95 LEU A O 1
ATOM 772 N N . SER A 1 96 ? -4.051 -9.865 -0.443 1.00 73.75 96 SER A N 1
ATOM 773 C CA . SER A 1 96 ? -4.465 -10.594 0.760 1.00 73.75 96 SER A CA 1
ATOM 774 C C . SER A 1 96 ? -3.774 -11.958 0.822 1.00 73.75 96 SER A C 1
ATOM 776 O O . SER A 1 96 ? -3.312 -12.382 1.879 1.00 73.75 96 SER A O 1
ATOM 778 N N . ALA A 1 97 ? -3.623 -12.614 -0.335 1.00 70.25 97 ALA A N 1
ATOM 779 C CA . ALA A 1 97 ? -2.782 -13.792 -0.473 1.00 70.25 97 ALA A CA 1
ATOM 780 C C . ALA A 1 97 ? -1.304 -13.403 -0.313 1.00 70.25 97 ALA A C 1
ATOM 782 O O . ALA A 1 97 ? -0.754 -12.629 -1.095 1.00 70.25 97 ALA A O 1
ATOM 783 N N . GLY A 1 98 ? -0.658 -13.954 0.713 1.00 70.25 98 GLY A N 1
ATOM 784 C CA . GLY A 1 98 ? 0.760 -13.722 0.986 1.00 70.25 98 GLY A CA 1
ATOM 785 C C . GLY A 1 98 ? 1.073 -12.431 1.740 1.00 70.25 98 GLY A C 1
ATOM 786 O O . GLY A 1 98 ? 2.252 -12.190 1.975 1.00 70.25 98 GLY A O 1
ATOM 787 N N . HIS A 1 99 ? 0.057 -11.645 2.128 1.00 88.06 99 HIS A N 1
ATOM 788 C CA . HIS A 1 99 ? 0.197 -10.435 2.947 1.00 88.06 99 HIS A CA 1
ATOM 789 C C . HIS A 1 99 ? 1.284 -9.507 2.383 1.00 88.06 99 HIS A C 1
ATOM 791 O O . HIS A 1 99 ? 2.325 -9.258 2.997 1.00 88.06 99 HIS A O 1
ATOM 797 N N . LYS A 1 100 ? 1.038 -9.000 1.167 1.00 91.88 100 LYS A N 1
ATOM 798 C CA . LYS A 1 100 ? 1.955 -8.102 0.442 1.00 91.88 100 LYS A CA 1
ATOM 799 C C . LYS A 1 100 ? 1.262 -6.839 -0.050 1.00 91.88 100 LYS A C 1
ATOM 801 O O . LYS A 1 100 ? 0.042 -6.803 -0.201 1.00 91.88 100 LYS A O 1
ATOM 806 N N . ALA A 1 101 ? 2.049 -5.815 -0.352 1.00 94.31 101 ALA A N 1
ATOM 807 C CA . ALA A 1 101 ? 1.609 -4.614 -1.049 1.00 94.31 101 ALA A CA 1
ATOM 808 C C . ALA A 1 101 ? 2.434 -4.399 -2.318 1.00 94.31 101 ALA A C 1
ATOM 810 O O . ALA A 1 101 ? 3.661 -4.418 -2.294 1.00 94.31 101 ALA A O 1
ATOM 811 N N . VAL A 1 102 ? 1.751 -4.158 -3.429 1.00 94.50 102 VAL A N 1
ATOM 812 C CA . VAL A 1 102 ? 2.335 -3.761 -4.705 1.00 94.50 102 VAL A CA 1
ATOM 813 C C . VAL A 1 102 ? 2.247 -2.246 -4.809 1.00 94.50 102 VAL A C 1
ATOM 815 O O . VAL A 1 102 ? 1.159 -1.666 -4.777 1.00 94.50 102 VAL A O 1
ATOM 818 N N . VAL A 1 103 ? 3.403 -1.601 -4.927 1.00 94.81 103 VAL A N 1
ATOM 819 C CA . VAL A 1 103 ? 3.525 -0.147 -4.868 1.00 94.81 103 VAL A CA 1
ATOM 820 C C . VAL A 1 103 ? 4.266 0.360 -6.090 1.00 94.81 103 VAL A C 1
ATOM 822 O O . VAL A 1 103 ? 5.398 -0.035 -6.373 1.00 94.81 103 VAL A O 1
ATOM 825 N N . SER A 1 104 ? 3.643 1.298 -6.794 1.00 93.12 104 SER A N 1
ATOM 826 C CA . SER A 1 104 ? 4.340 2.124 -7.7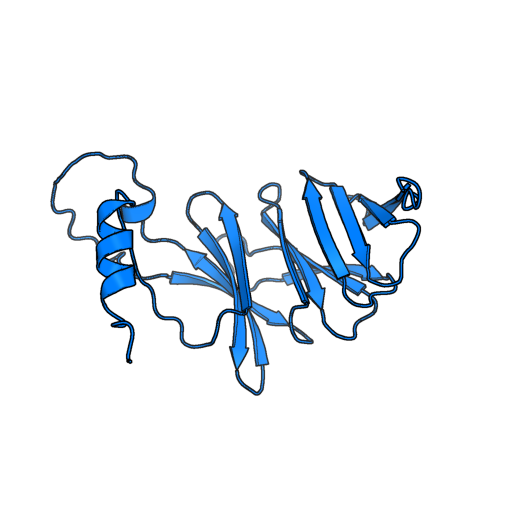76 1.00 93.12 104 SER A CA 1
ATOM 827 C C . SER A 1 104 ? 4.647 3.485 -7.165 1.00 93.12 104 SER A C 1
ATOM 829 O O . SER A 1 104 ? 3.834 4.058 -6.437 1.00 93.12 104 SER A O 1
ATOM 831 N N . HIS A 1 105 ? 5.828 4.013 -7.465 1.00 91.75 105 HIS A N 1
ATOM 832 C CA . HIS A 1 105 ? 6.292 5.284 -6.923 1.00 91.75 105 HIS A CA 1
ATOM 833 C C . HIS A 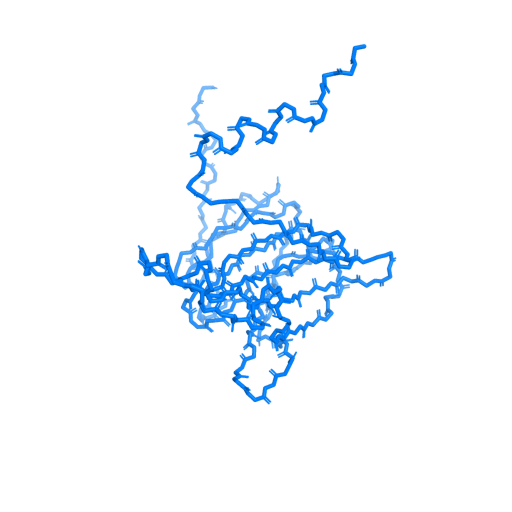1 105 ? 6.366 6.347 -8.019 1.00 91.75 105 HIS A C 1
ATOM 835 O O . HIS A 1 105 ? 6.725 6.054 -9.165 1.00 91.75 105 HIS A O 1
ATOM 841 N N . LYS A 1 106 ? 6.073 7.603 -7.667 1.00 88.75 106 LYS A N 1
ATOM 842 C CA . LYS A 1 106 ? 6.198 8.735 -8.595 1.00 88.75 106 LYS A CA 1
ATOM 843 C C . LYS A 1 106 ? 7.650 8.872 -9.061 1.00 88.75 106 LYS A C 1
ATOM 845 O O . LYS A 1 106 ? 8.567 8.791 -8.251 1.00 88.75 106 LYS A O 1
ATOM 850 N N . ASN A 1 107 ? 7.841 9.120 -10.358 1.00 86.00 107 ASN A N 1
ATOM 851 C CA . ASN A 1 107 ? 9.149 9.351 -10.988 1.00 86.00 107 ASN A CA 1
ATOM 852 C C . ASN A 1 107 ? 10.163 8.204 -10.809 1.00 86.00 107 ASN A C 1
ATOM 854 O O . ASN A 1 107 ? 11.369 8.438 -10.790 1.00 86.00 107 ASN A O 1
ATOM 858 N N . THR A 1 108 ? 9.684 6.965 -10.691 1.00 87.25 108 THR A N 1
ATOM 859 C CA . THR A 1 108 ? 10.536 5.767 -10.648 1.00 87.25 108 THR A CA 1
ATOM 860 C C . THR A 1 108 ? 10.303 4.891 -11.873 1.00 87.25 108 THR A C 1
ATOM 862 O O . THR A 1 108 ? 9.287 5.020 -12.547 1.00 87.25 108 THR A O 1
ATOM 865 N N . GLN A 1 109 ? 11.244 3.998 -12.172 1.00 87.00 109 GLN A N 1
ATOM 866 C CA . GLN A 1 109 ? 11.135 3.029 -13.272 1.00 87.00 109 GLN A CA 1
ATOM 867 C C . GLN A 1 109 ? 10.973 1.606 -12.731 1.00 87.00 109 GLN A C 1
ATOM 869 O O . GLN A 1 109 ? 11.630 0.656 -13.174 1.00 87.00 109 GLN A O 1
ATOM 874 N N . SER A 1 110 ? 10.149 1.468 -11.696 1.00 88.31 110 SER A N 1
ATOM 875 C CA . SER A 1 110 ? 9.961 0.187 -11.040 1.00 88.31 110 SER A CA 1
ATOM 876 C C . SER A 1 110 ? 8.717 0.121 -10.175 1.00 88.31 110 SER A C 1
ATOM 878 O O . SER A 1 110 ? 8.331 1.104 -9.542 1.00 88.31 110 SER A O 1
ATOM 880 N N . ILE A 1 111 ? 8.181 -1.085 -10.053 1.00 91.19 111 ILE A N 1
ATOM 881 C CA . ILE A 1 111 ? 7.229 -1.454 -9.011 1.00 91.19 111 ILE A CA 1
ATOM 882 C C . ILE A 1 111 ? 8.000 -2.109 -7.869 1.00 91.19 111 ILE A C 1
ATOM 884 O O . ILE A 1 111 ? 8.856 -2.963 -8.108 1.00 91.19 111 ILE A O 1
ATOM 888 N N . THR A 1 112 ? 7.675 -1.735 -6.639 1.00 93.69 112 THR A N 1
ATOM 889 C CA . THR A 1 112 ? 8.190 -2.379 -5.432 1.00 93.69 112 THR A CA 1
ATOM 890 C C . THR A 1 112 ? 7.098 -3.247 -4.835 1.00 93.69 112 THR A C 1
ATOM 892 O O . THR A 1 112 ? 5.974 -2.783 -4.640 1.00 93.69 112 THR A O 1
ATOM 895 N N . VAL A 1 113 ? 7.428 -4.496 -4.527 1.00 93.25 113 VAL A N 1
ATOM 896 C CA . VAL A 1 113 ? 6.565 -5.374 -3.742 1.00 93.25 113 VAL A CA 1
ATOM 897 C C . VAL A 1 113 ? 7.099 -5.397 -2.322 1.00 93.25 113 VAL A C 1
ATOM 899 O O . VAL A 1 113 ? 8.270 -5.690 -2.084 1.00 93.25 113 VAL A O 1
ATOM 902 N N . TYR A 1 114 ? 6.235 -5.034 -1.388 1.00 95.06 114 TYR A N 1
ATOM 903 C CA . TYR A 1 114 ? 6.505 -5.024 0.037 1.00 95.06 114 TYR A CA 1
ATOM 904 C C . TYR A 1 114 ? 5.851 -6.238 0.687 1.00 95.06 114 TYR A C 1
ATOM 906 O O . TYR A 1 114 ? 4.692 -6.538 0.401 1.00 95.06 114 TYR A O 1
ATOM 914 N N . ALA A 1 115 ? 6.574 -6.912 1.572 1.00 93.56 115 ALA A N 1
ATOM 915 C CA . ALA A 1 115 ? 6.017 -7.916 2.465 1.00 93.56 115 ALA A CA 1
ATOM 916 C C . ALA A 1 115 ? 5.659 -7.247 3.793 1.00 93.56 115 ALA A C 1
ATOM 918 O O . ALA A 1 115 ? 6.504 -6.578 4.403 1.00 93.56 115 ALA A O 1
ATOM 919 N N . PHE A 1 116 ? 4.410 -7.414 4.229 1.00 92.44 116 PHE A N 1
ATOM 920 C CA . PHE A 1 116 ? 4.028 -7.013 5.576 1.00 92.44 116 PHE A CA 1
ATOM 921 C C . PHE A 1 116 ? 4.723 -7.909 6.595 1.00 92.44 116 PHE A C 1
ATOM 923 O O . PHE A 1 116 ? 5.126 -9.040 6.309 1.00 92.44 116 PHE A O 1
ATOM 930 N N . SER A 1 117 ? 4.897 -7.362 7.788 1.00 83.56 117 SER A N 1
ATOM 931 C CA . SER A 1 117 ? 5.585 -8.067 8.846 1.00 83.56 117 SER A CA 1
ATOM 932 C C . SER A 1 117 ? 4.774 -9.257 9.367 1.00 83.56 117 SER A C 1
ATOM 934 O O . SER A 1 117 ? 3.556 -9.175 9.531 1.00 83.56 117 SER A O 1
ATOM 936 N N . SER A 1 118 ? 5.473 -10.346 9.690 1.00 75.00 118 SER A N 1
ATOM 937 C CA . SER A 1 118 ? 4.961 -11.387 10.588 1.00 75.00 118 SER A CA 1
ATOM 938 C C . SER A 1 118 ? 4.866 -10.864 12.027 1.00 75.00 118 SER A C 1
ATOM 940 O O . SER A 1 118 ? 5.561 -9.914 12.372 1.00 75.00 118 SER A O 1
ATOM 942 N N . ASP A 1 119 ? 4.125 -11.545 12.899 1.00 71.50 119 ASP A N 1
ATOM 943 C CA . ASP A 1 119 ? 3.785 -11.100 14.266 1.00 71.50 119 ASP A CA 1
ATOM 944 C C . ASP A 1 119 ? 4.950 -10.623 15.171 1.00 71.50 119 ASP A C 1
ATOM 946 O O . ASP A 1 119 ? 4.706 -9.969 16.180 1.00 71.50 119 ASP A O 1
ATOM 950 N N . ASN A 1 120 ? 6.212 -10.901 14.825 1.00 75.19 120 ASN A N 1
ATOM 951 C CA . ASN A 1 120 ? 7.399 -10.543 15.613 1.00 75.19 120 ASN A CA 1
ATOM 952 C C . ASN A 1 120 ? 8.238 -9.380 15.053 1.00 75.19 120 ASN A C 1
ATOM 954 O O . ASN A 1 120 ? 9.380 -9.198 15.478 1.00 75.19 120 ASN A O 1
ATOM 958 N N . SER A 1 121 ? 7.742 -8.614 14.082 1.00 86.88 121 SER A N 1
ATOM 959 C CA . SER A 1 121 ? 8.450 -7.422 13.599 1.00 86.88 121 SER A CA 1
ATOM 960 C C . SER A 1 121 ? 7.483 -6.268 13.335 1.00 86.88 121 SER A C 1
ATOM 962 O O . SER A 1 121 ? 6.315 -6.468 13.010 1.00 86.88 121 SER A O 1
ATOM 964 N N . ASP A 1 122 ? 7.980 -5.052 13.484 1.00 92.75 122 ASP A N 1
ATOM 965 C CA . ASP A 1 122 ? 7.297 -3.791 13.210 1.00 92.75 122 ASP A CA 1
ATOM 966 C C . ASP A 1 122 ? 7.688 -3.198 11.842 1.00 92.75 122 ASP A C 1
ATOM 968 O O . ASP A 1 122 ? 7.247 -2.105 11.484 1.00 92.75 122 ASP A O 1
ATOM 972 N N . GLU A 1 123 ? 8.481 -3.915 11.042 1.00 95.19 123 GLU A N 1
ATOM 973 C CA . GLU A 1 123 ? 9.032 -3.419 9.783 1.00 95.19 123 GLU A CA 1
ATOM 974 C C . GLU A 1 123 ? 8.330 -4.045 8.573 1.00 95.19 123 GLU A C 1
ATOM 976 O O . GLU A 1 123 ? 8.311 -5.265 8.398 1.00 95.19 123 GLU A O 1
ATOM 981 N N . ILE A 1 124 ? 7.817 -3.200 7.677 1.00 95.88 124 ILE A N 1
ATOM 982 C CA . ILE A 1 124 ? 7.437 -3.623 6.324 1.00 95.88 124 ILE A CA 1
ATOM 983 C C . ILE A 1 124 ? 8.703 -3.672 5.462 1.00 95.88 124 ILE A C 1
ATOM 985 O O . ILE A 1 124 ? 9.404 -2.669 5.303 1.00 95.88 124 ILE A O 1
ATOM 989 N N . LYS A 1 125 ? 8.983 -4.826 4.855 1.00 94.88 125 LYS A N 1
ATOM 990 C CA . LYS A 1 125 ? 10.222 -5.046 4.096 1.00 94.88 125 LYS A CA 1
ATOM 991 C C . LYS A 1 125 ? 9.976 -5.018 2.604 1.00 94.88 125 LYS A C 1
ATOM 993 O O . LYS A 1 125 ? 8.928 -5.441 2.124 1.00 94.88 125 LYS A O 1
ATOM 998 N N . VAL A 1 126 ? 10.972 -4.554 1.856 1.00 94.50 126 VAL A N 1
ATOM 999 C CA . VAL A 1 126 ? 11.004 -4.782 0.411 1.00 94.50 126 VAL A CA 1
ATOM 1000 C C . VAL A 1 126 ? 11.223 -6.274 0.187 1.00 94.50 126 VAL A C 1
ATOM 1002 O O . VAL A 1 126 ? 12.237 -6.815 0.619 1.00 94.50 126 VAL A O 1
ATOM 1005 N N . ASP A 1 127 ? 10.271 -6.919 -0.476 1.00 91.81 127 ASP A N 1
ATOM 1006 C CA . ASP A 1 127 ? 10.378 -8.317 -0.887 1.00 91.81 127 ASP A CA 1
ATOM 1007 C C . ASP A 1 127 ? 11.194 -8.400 -2.181 1.00 91.81 127 ASP A C 1
ATOM 1009 O O . ASP A 1 127 ? 12.278 -8.977 -2.229 1.00 91.81 127 ASP A O 1
ATOM 1013 N N . TYR A 1 128 ? 10.732 -7.705 -3.223 1.00 91.12 128 TYR A N 1
ATOM 1014 C CA . TYR A 1 128 ? 11.475 -7.547 -4.468 1.00 91.12 128 TYR A CA 1
ATOM 1015 C C . TYR A 1 128 ? 11.006 -6.321 -5.258 1.00 91.12 128 TYR A C 1
ATOM 1017 O O . TYR A 1 128 ? 10.030 -5.645 -4.924 1.00 91.12 128 TYR A O 1
ATOM 1025 N N . LEU A 1 129 ? 11.731 -6.026 -6.336 1.00 91.31 129 LEU A N 1
ATOM 1026 C CA . LEU A 1 129 ? 11.474 -4.902 -7.224 1.00 91.31 129 LEU A CA 1
ATOM 1027 C C . LEU A 1 129 ? 11.465 -5.366 -8.681 1.00 91.31 129 LEU A C 1
ATOM 1029 O O . LEU A 1 129 ? 12.344 -6.107 -9.114 1.00 91.31 129 LEU A O 1
ATOM 1033 N N . MET A 1 130 ? 10.489 -4.886 -9.445 1.00 86.06 130 MET A N 1
ATOM 1034 C CA . MET A 1 130 ? 10.340 -5.172 -10.870 1.00 86.06 130 MET A CA 1
ATOM 1035 C C . MET A 1 130 ? 10.606 -3.908 -11.677 1.00 86.06 130 MET A C 1
ATOM 1037 O O . MET A 1 130 ? 9.906 -2.906 -11.525 1.00 86.06 130 MET A O 1
ATOM 1041 N N . LYS A 1 131 ? 11.612 -3.946 -12.554 1.00 85.62 131 LYS A N 1
ATOM 1042 C CA . LYS A 1 131 ? 11.939 -2.817 -13.434 1.00 85.62 131 LYS A CA 1
ATOM 1043 C C . LYS A 1 131 ? 10.938 -2.722 -14.581 1.00 85.62 131 LYS A C 1
ATOM 1045 O O . LYS A 1 131 ? 10.710 -3.698 -15.291 1.00 85.62 131 LYS A O 1
ATOM 1050 N N . CYS A 1 132 ? 10.371 -1.540 -14.769 1.00 77.44 132 CYS A N 1
ATOM 1051 C CA . CYS A 1 132 ? 9.431 -1.234 -15.843 1.00 77.44 132 CYS A CA 1
ATOM 1052 C C . CYS A 1 132 ? 9.359 0.283 -16.044 1.00 77.44 132 CYS A C 1
ATOM 1054 O O . CYS A 1 132 ? 9.479 1.048 -15.091 1.00 77.44 132 CYS A O 1
ATOM 1056 N N . GLU A 1 133 ? 9.176 0.751 -17.275 1.00 75.88 133 GLU A N 1
ATOM 1057 C CA . GLU A 1 133 ? 8.988 2.184 -17.502 1.00 75.88 133 GLU A CA 1
ATOM 1058 C C . GLU A 1 133 ? 7.620 2.621 -16.970 1.00 75.88 133 GLU A C 1
ATOM 1060 O O . GLU A 1 133 ? 6.592 2.123 -17.424 1.00 75.88 133 GLU A O 1
ATOM 1065 N N . LEU A 1 134 ? 7.604 3.552 -16.009 1.00 75.75 134 LEU A N 1
ATOM 1066 C CA . LEU A 1 134 ? 6.376 4.054 -15.395 1.00 75.75 134 LEU A CA 1
ATOM 1067 C C . LEU A 1 134 ? 6.206 5.550 -15.673 1.00 75.75 134 LEU A C 1
ATOM 1069 O O . LEU A 1 134 ? 7.009 6.379 -15.245 1.00 75.75 134 LEU A O 1
ATOM 1073 N N . LYS A 1 135 ? 5.110 5.908 -16.343 1.00 77.31 135 LYS A N 1
ATOM 1074 C CA . LYS A 1 135 ? 4.589 7.281 -16.409 1.00 77.31 135 LYS A CA 1
ATOM 1075 C C . LYS A 1 135 ? 3.099 7.227 -16.096 1.00 77.31 135 LYS A C 1
ATOM 1077 O O . LYS A 1 135 ? 2.365 6.584 -16.822 1.00 77.31 135 LYS A O 1
ATOM 1082 N N . GLY A 1 136 ? 2.659 7.804 -14.978 1.00 75.00 136 GLY A N 1
ATOM 1083 C CA . GLY A 1 136 ? 1.259 7.699 -14.530 1.00 75.00 136 GLY A CA 1
ATOM 1084 C C . GLY A 1 136 ? 0.741 6.252 -14.416 1.00 75.00 136 GLY A C 1
ATOM 1085 O O . GLY A 1 136 ? -0.226 5.917 -15.096 1.00 75.00 136 GLY A O 1
ATOM 1086 N N . PRO A 1 137 ? 1.397 5.374 -13.633 1.00 82.38 137 PRO A N 1
ATOM 1087 C CA . PRO A 1 137 ? 1.000 3.974 -13.530 1.00 82.38 137 PRO A CA 1
ATOM 1088 C C . PRO A 1 137 ? -0.38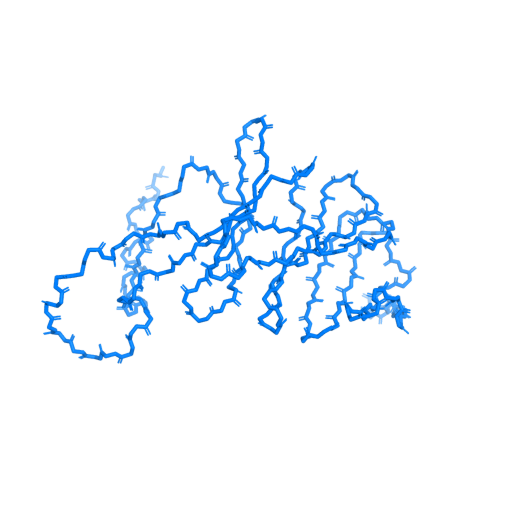2 3.801 -12.892 1.00 82.38 137 PRO A C 1
ATOM 1090 O O . PRO A 1 137 ? -0.747 4.531 -11.970 1.00 82.38 137 PRO A O 1
ATOM 1093 N N . GLN A 1 138 ? -1.116 2.797 -13.360 1.00 86.38 138 GLN A N 1
ATOM 1094 C CA . GLN A 1 138 ? -2.352 2.283 -12.781 1.00 86.38 138 GLN A CA 1
ATOM 1095 C C . GLN A 1 138 ? -2.178 0.779 -12.566 1.00 86.38 138 GLN A C 1
ATOM 1097 O O . GLN A 1 138 ? -1.712 0.061 -13.455 1.00 86.38 138 GLN A O 1
ATOM 1102 N N . LEU A 1 139 ? -2.524 0.316 -11.367 1.00 90.25 139 LEU A N 1
ATOM 1103 C CA . LEU A 1 139 ? -2.338 -1.071 -10.948 1.00 90.25 139 LEU A CA 1
ATOM 1104 C C . LEU A 1 139 ? -3.695 -1.722 -10.693 1.00 90.25 139 LEU A C 1
ATOM 1106 O O . LEU A 1 139 ? -4.515 -1.176 -9.950 1.00 90.25 139 LEU A O 1
ATOM 1110 N N . ALA A 1 140 ? -3.884 -2.918 -11.236 1.00 89.94 140 ALA A N 1
ATOM 1111 C CA . ALA A 1 140 ? -4.945 -3.829 -10.840 1.00 89.94 140 ALA A CA 1
ATOM 1112 C C . ALA A 1 140 ? -4.325 -5.182 -10.501 1.00 89.94 140 ALA A C 1
ATOM 1114 O O . ALA A 1 140 ? -3.486 -5.689 -11.240 1.00 89.94 140 ALA A O 1
ATOM 1115 N N . VAL A 1 141 ? -4.721 -5.758 -9.373 1.00 89.06 141 VAL A N 1
ATOM 1116 C CA . VAL A 1 141 ? -4.192 -7.039 -8.901 1.00 89.06 141 VAL A CA 1
ATOM 1117 C C . VAL A 1 141 ? -5.312 -8.062 -8.795 1.00 89.06 141 VAL A C 1
ATOM 1119 O O . VAL A 1 141 ? -6.431 -7.724 -8.412 1.00 89.06 141 VAL A O 1
ATOM 1122 N N . SER A 1 142 ? -4.999 -9.310 -9.126 1.00 84.88 142 SER A N 1
ATOM 1123 C CA . SER A 1 142 ? -5.880 -10.464 -8.969 1.00 84.88 142 SER A CA 1
ATOM 1124 C C . SER A 1 142 ? -5.052 -11.643 -8.476 1.00 84.88 142 SER A C 1
ATOM 1126 O O . SER A 1 142 ? -4.220 -12.158 -9.214 1.00 84.88 142 SER A O 1
ATOM 1128 N N . ASN A 1 143 ? -5.258 -12.075 -7.230 1.00 78.12 143 ASN A N 1
ATOM 1129 C CA . ASN A 1 143 ? -4.484 -13.143 -6.584 1.00 78.12 143 ASN A CA 1
ATOM 1130 C C . ASN A 1 143 ? -2.960 -12.913 -6.650 1.00 78.12 143 ASN A C 1
ATOM 1132 O O . ASN A 1 143 ? -2.406 -12.219 -5.803 1.00 78.12 143 ASN A O 1
ATOM 1136 N N . THR A 1 144 ? -2.288 -13.500 -7.642 1.00 78.50 144 THR A N 1
ATOM 1137 C CA . THR A 1 144 ? -0.839 -13.405 -7.883 1.00 78.50 144 THR A CA 1
ATOM 1138 C C . THR A 1 144 ? -0.496 -12.673 -9.178 1.00 78.50 144 THR A C 1
ATOM 1140 O O . THR A 1 144 ? 0.673 -12.575 -9.538 1.00 78.50 144 THR A O 1
ATOM 1143 N N . GLU A 1 145 ? -1.490 -12.168 -9.897 1.00 79.69 145 GLU A N 1
ATOM 1144 C CA . GLU A 1 145 ? -1.318 -11.467 -11.160 1.00 79.69 145 GLU A CA 1
ATOM 1145 C C . GLU A 1 145 ? -1.461 -9.963 -10.950 1.00 79.69 145 GLU A C 1
ATOM 1147 O O . GLU A 1 145 ? -2.354 -9.483 -10.246 1.00 79.69 145 GLU A O 1
ATOM 1152 N N . LEU A 1 146 ? -0.572 -9.214 -11.589 1.00 82.69 146 LEU A N 1
ATOM 1153 C CA . LEU A 1 146 ? -0.622 -7.768 -11.683 1.00 82.69 146 LEU A CA 1
ATOM 1154 C C . LEU A 1 146 ? -0.872 -7.377 -13.134 1.00 82.69 146 LEU A C 1
ATOM 1156 O O . LEU A 1 146 ? -0.035 -7.614 -14.003 1.00 82.69 146 LEU A O 1
ATOM 1160 N N . ALA A 1 147 ? -1.980 -6.692 -13.374 1.00 80.81 147 ALA A N 1
ATOM 1161 C CA . ALA A 1 147 ? -2.159 -5.887 -14.566 1.00 80.81 147 ALA A CA 1
ATOM 1162 C C . ALA A 1 147 ? -1.624 -4.474 -14.295 1.00 80.81 147 ALA A C 1
ATOM 1164 O O . ALA A 1 147 ? -2.061 -3.777 -13.374 1.00 80.81 147 ALA A O 1
ATOM 1165 N N . LEU A 1 148 ? -0.661 -4.059 -15.111 1.00 81.81 148 LEU A N 1
ATOM 1166 C CA . LEU A 1 148 ? -0.051 -2.740 -15.087 1.00 81.81 148 LEU A CA 1
ATOM 1167 C C . LEU A 1 148 ? -0.380 -2.008 -16.383 1.00 81.81 148 LEU A C 1
ATOM 1169 O O . LEU A 1 148 ? -0.044 -2.456 -17.485 1.00 81.81 148 LEU A O 1
ATOM 1173 N N . THR A 1 149 ? -0.939 -0.816 -16.230 1.00 76.88 149 THR A N 1
ATOM 1174 C CA . THR A 1 149 ? -1.004 0.171 -17.303 1.00 76.88 149 THR A CA 1
ATOM 1175 C C . THR A 1 149 ? -0.273 1.436 -16.866 1.00 76.88 149 THR A C 1
ATOM 1177 O O . THR A 1 149 ? -0.042 1.685 -15.685 1.00 76.88 149 THR A O 1
ATOM 1180 N N . THR A 1 150 ? 0.161 2.229 -17.828 1.00 72.50 150 THR A N 1
ATOM 1181 C CA . THR A 1 150 ? 0.793 3.532 -17.631 1.00 72.50 150 THR A CA 1
ATOM 1182 C C . THR A 1 150 ? 0.268 4.450 -18.729 1.00 72.50 150 THR A C 1
ATOM 1184 O O . THR A 1 150 ? -0.223 3.966 -19.753 1.00 72.50 150 THR A O 1
ATOM 1187 N N . SER A 1 151 ? 0.412 5.763 -18.567 1.00 68.44 151 SER A N 1
ATOM 1188 C CA . SER A 1 151 ? -0.011 6.753 -19.562 1.00 68.44 151 SER A CA 1
ATOM 1189 C C . SER A 1 151 ? 0.606 6.531 -20.947 1.00 68.44 151 SER A C 1
ATOM 1191 O O . SER A 1 151 ? 0.067 7.017 -21.935 1.00 68.44 151 SER A O 1
ATOM 1193 N N . ASN A 1 152 ? 1.734 5.812 -21.028 1.00 64.44 152 ASN A N 1
ATOM 1194 C CA . ASN A 1 152 ? 2.510 5.644 -22.257 1.00 64.44 152 ASN A CA 1
ATOM 1195 C C . ASN A 1 152 ? 2.753 4.174 -22.639 1.00 64.44 152 ASN A C 1
ATOM 1197 O O . ASN A 1 152 ? 3.428 3.913 -23.632 1.00 64.44 152 ASN A O 1
ATOM 1201 N N . THR A 1 153 ? 2.245 3.204 -21.877 1.00 62.50 153 THR A N 1
ATOM 1202 C CA . THR A 1 153 ? 2.420 1.778 -22.197 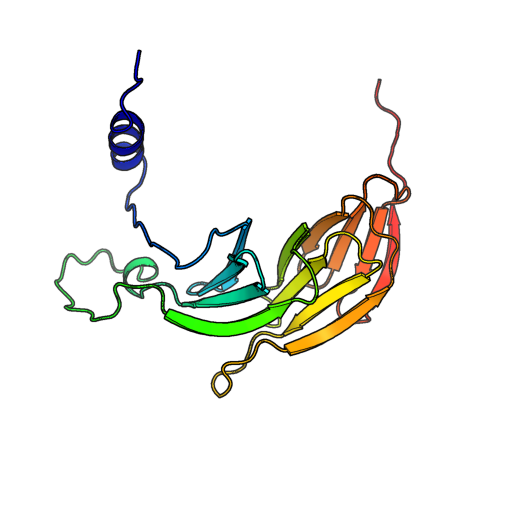1.00 62.50 153 THR A CA 1
ATOM 1203 C C . THR A 1 153 ? 1.231 1.275 -23.000 1.00 62.50 153 THR A C 1
ATOM 1205 O O . THR A 1 153 ? 0.165 1.007 -22.444 1.00 62.50 153 THR A O 1
ATOM 1208 N N . SER A 1 154 ? 1.452 1.103 -24.299 1.00 64.75 154 SER A N 1
ATOM 1209 C CA . SER A 1 154 ? 0.739 0.135 -25.127 1.00 64.75 154 SER A CA 1
ATOM 1210 C C . SER A 1 154 ? 1.790 -0.813 -25.711 1.00 64.75 154 SER A C 1
ATOM 1212 O O . SER A 1 154 ? 2.769 -0.331 -26.288 1.00 64.75 154 SER A O 1
ATOM 1214 N N . PRO A 1 155 ? 1.663 -2.137 -25.539 1.00 72.75 155 PRO A N 1
ATOM 1215 C CA . PRO A 1 155 ? 0.604 -2.852 -24.818 1.00 72.75 155 PRO A CA 1
ATOM 1216 C C . PRO A 1 155 ? 0.649 -2.654 -23.288 1.00 72.75 155 PRO A C 1
ATOM 1218 O O . PRO A 1 155 ? 1.699 -2.339 -22.723 1.00 72.75 155 PRO A O 1
ATOM 1221 N N . TRP A 1 156 ? -0.487 -2.867 -22.617 1.00 85.12 156 TRP A N 1
ATOM 1222 C CA . TRP A 1 156 ? -0.558 -3.081 -21.168 1.00 85.12 156 TRP A CA 1
ATOM 1223 C C . TRP A 1 156 ? 0.265 -4.311 -20.790 1.00 85.12 156 TRP A C 1
ATOM 1225 O O . TRP A 1 156 ? 0.393 -5.247 -21.581 1.00 85.12 156 TRP A O 1
ATOM 1235 N N . LEU A 1 157 ? 0.822 -4.321 -19.584 1.00 85.94 157 LEU A N 1
ATOM 1236 C CA . LEU A 1 157 ? 1.661 -5.417 -19.114 1.00 85.94 157 LEU A CA 1
ATOM 1237 C C . LEU A 1 157 ? 0.881 -6.260 -18.114 1.00 85.94 157 LEU A C 1
ATOM 1239 O O . LEU A 1 157 ? 0.347 -5.728 -17.144 1.00 85.94 157 LEU A O 1
ATOM 1243 N N . VAL A 1 158 ? 0.861 -7.571 -18.327 1.00 88.25 158 VAL A N 1
ATOM 1244 C CA . VAL A 1 158 ? 0.434 -8.536 -17.312 1.00 88.25 158 VAL A CA 1
ATOM 1245 C C . VAL A 1 158 ? 1.688 -9.181 -16.750 1.00 88.25 158 VAL A C 1
ATOM 1247 O O . VAL A 1 158 ? 2.566 -9.624 -17.494 1.00 88.25 158 VAL A O 1
ATOM 1250 N N . MET A 1 159 ? 1.807 -9.165 -15.430 1.00 86.88 159 MET A N 1
ATOM 1251 C CA . MET A 1 159 ? 2.959 -9.667 -14.701 1.00 86.88 159 MET A CA 1
ATOM 1252 C C . MET A 1 159 ? 2.516 -10.709 -13.685 1.00 86.88 159 MET A C 1
ATOM 1254 O O . MET A 1 159 ? 1.544 -10.508 -12.959 1.00 86.88 159 MET A O 1
ATOM 1258 N N . ASP A 1 160 ? 3.273 -11.794 -13.594 1.00 86.94 160 ASP A N 1
ATOM 1259 C CA . ASP A 1 160 ? 3.148 -12.761 -12.513 1.00 86.94 160 ASP A CA 1
ATOM 1260 C C . ASP A 1 160 ? 4.031 -12.320 -11.342 1.00 86.94 160 ASP A C 1
ATOM 1262 O O . ASP A 1 160 ? 5.259 -12.265 -11.445 1.00 86.94 160 ASP A O 1
ATOM 1266 N N . LEU A 1 161 ? 3.395 -12.003 -10.215 1.00 85.75 161 LEU A N 1
ATOM 1267 C CA . LEU A 1 161 ? 4.049 -11.540 -8.993 1.00 85.75 161 LEU A CA 1
ATOM 1268 C C . LEU A 1 161 ? 4.791 -12.664 -8.260 1.00 85.75 161 LEU A C 1
ATOM 1270 O O . LEU A 1 161 ? 5.608 -12.391 -7.385 1.00 85.75 161 LEU A O 1
ATOM 1274 N N . SER A 1 162 ? 4.537 -13.932 -8.570 1.00 81.81 162 SER A N 1
ATOM 1275 C CA . SER A 1 162 ? 5.315 -15.023 -7.978 1.00 81.81 162 SER A CA 1
ATOM 1276 C C . SER A 1 162 ? 6.692 -15.151 -8.634 1.00 81.81 162 SER A C 1
ATOM 1278 O O . SER A 1 162 ? 7.689 -15.363 -7.945 1.00 81.81 162 SER A O 1
ATOM 1280 N N . SER A 1 163 ? 6.764 -14.956 -9.954 1.00 81.62 163 SER A N 1
ATOM 1281 C CA . SER A 1 163 ? 8.010 -15.038 -10.722 1.00 81.62 163 SER A CA 1
ATOM 1282 C C . SER A 1 163 ? 8.674 -13.686 -10.999 1.00 81.62 163 SER A C 1
ATOM 1284 O O . SER A 1 163 ? 9.838 -13.655 -11.405 1.00 81.62 163 SER A O 1
ATOM 1286 N N . GLY A 1 164 ? 7.957 -12.574 -10.809 1.00 79.19 164 GLY A N 1
ATOM 1287 C CA . GLY A 1 164 ? 8.419 -11.221 -11.129 1.00 79.19 164 GLY A CA 1
ATOM 1288 C C . GLY A 1 164 ? 8.598 -10.977 -12.631 1.00 79.19 164 GLY A C 1
ATOM 1289 O O . GLY A 1 164 ? 9.399 -10.126 -13.027 1.00 79.19 164 GLY A O 1
ATOM 1290 N N . LYS A 1 165 ? 7.912 -11.752 -13.483 1.00 83.19 165 LYS A N 1
ATOM 1291 C CA . LYS A 1 165 ? 8.061 -11.711 -14.945 1.00 83.19 165 LYS A CA 1
ATOM 1292 C C . LYS A 1 165 ? 6.806 -11.179 -15.621 1.00 83.19 165 LYS A C 1
ATOM 1294 O O . LYS A 1 165 ? 5.690 -11.451 -15.192 1.00 83.19 165 LYS A O 1
ATOM 1299 N N . VAL A 1 166 ? 7.005 -10.474 -16.735 1.00 85.25 166 VAL A N 1
ATOM 1300 C CA . VAL A 1 166 ? 5.923 -10.157 -17.675 1.00 85.25 166 VAL A CA 1
ATOM 1301 C C . VAL A 1 166 ? 5.492 -11.457 -18.347 1.00 85.25 166 VAL A C 1
ATOM 1303 O O . VAL A 1 166 ? 6.307 -12.098 -19.013 1.00 85.25 166 VAL A O 1
ATOM 1306 N N . THR A 1 167 ? 4.237 -11.841 -18.155 1.00 88.12 167 THR A N 1
ATOM 1307 C CA . THR A 1 167 ? 3.637 -13.045 -18.736 1.00 88.12 167 THR A CA 1
ATOM 1308 C C . THR A 1 167 ? 2.885 -12.738 -20.019 1.00 88.12 167 THR A C 1
ATOM 1310 O O . THR A 1 167 ? 2.906 -13.559 -20.932 1.00 88.12 167 THR A O 1
ATOM 1313 N N . ASP A 1 168 ? 2.284 -11.550 -20.121 1.00 86.50 168 ASP A N 1
ATOM 1314 C CA . ASP A 1 168 ? 1.532 -11.147 -21.305 1.00 86.50 168 ASP A CA 1
ATOM 1315 C C . ASP A 1 168 ? 1.610 -9.636 -21.571 1.00 86.50 168 ASP A C 1
ATOM 1317 O O . ASP A 1 168 ? 1.986 -8.820 -20.719 1.00 86.50 168 ASP A O 1
ATOM 1321 N N . ARG A 1 169 ? 1.268 -9.268 -22.802 1.00 86.38 169 ARG A N 1
ATOM 1322 C CA . ARG A 1 169 ? 1.252 -7.915 -23.339 1.00 86.38 169 ARG A CA 1
ATOM 1323 C C . ARG A 1 169 ? -0.069 -7.691 -24.066 1.00 86.38 169 ARG A C 1
ATOM 1325 O O . ARG A 1 169 ? -0.221 -8.056 -25.229 1.00 86.38 169 ARG A O 1
ATOM 1332 N N . VAL A 1 170 ? -1.006 -7.031 -23.396 1.00 81.56 170 VAL A N 1
ATOM 1333 C CA . VAL A 1 170 ? -2.346 -6.781 -23.935 1.00 81.56 170 VAL A CA 1
ATOM 1334 C C . VAL A 1 170 ? -2.342 -5.476 -24.721 1.00 81.56 170 VAL A C 1
ATOM 1336 O O . VAL A 1 170 ? -2.183 -4.396 -24.154 1.00 81.56 170 VAL A O 1
ATOM 1339 N N . LEU A 1 171 ? -2.497 -5.554 -26.041 1.00 75.38 171 LEU A N 1
ATOM 1340 C CA . LEU A 1 171 ? -2.628 -4.360 -26.874 1.00 75.38 171 LEU A CA 1
ATOM 1341 C C . LEU A 1 171 ? -3.852 -3.559 -26.427 1.00 75.38 171 LEU A C 1
ATOM 1343 O O . LEU A 1 171 ? -4.944 -4.109 -26.285 1.00 75.38 171 LEU A O 1
ATOM 1347 N N . SER A 1 172 ? -3.678 -2.252 -26.229 1.00 65.00 172 SER A N 1
ATOM 1348 C CA . SER A 1 172 ? -4.826 -1.370 -26.049 1.00 65.00 172 SER A CA 1
ATOM 1349 C C . SER A 1 172 ? -5.664 -1.448 -27.323 1.00 65.00 172 SER A C 1
ATOM 1351 O O . SER A 1 172 ? -5.181 -1.061 -28.390 1.00 65.00 172 SER A O 1
ATOM 1353 N N . VAL A 1 173 ? -6.895 -1.951 -27.237 1.00 58.66 173 VAL A N 1
ATOM 1354 C CA . VAL A 1 173 ? -7.823 -1.925 -28.370 1.00 58.66 173 VAL A CA 1
ATOM 1355 C C . VAL A 1 173 ? -8.270 -0.479 -28.548 1.00 58.66 173 VAL A C 1
ATOM 1357 O O . VAL A 1 173 ? -9.277 -0.041 -28.004 1.00 58.66 173 VAL A O 1
ATOM 1360 N N . SER A 1 174 ? -7.486 0.300 -29.283 1.00 56.94 174 SER A N 1
ATOM 1361 C CA . SER A 1 174 ? -7.920 1.587 -29.809 1.00 56.94 174 SER A CA 1
ATOM 1362 C C . SER A 1 174 ? -8.804 1.309 -31.018 1.00 56.94 174 SER A C 1
ATOM 1364 O O . SER A 1 174 ? -8.327 1.383 -32.144 1.00 56.94 174 SER A O 1
ATOM 1366 N N . ASN A 1 175 ? -10.038 0.866 -30.778 1.00 50.34 175 ASN A N 1
ATOM 1367 C CA . ASN A 1 175 ? -11.128 0.874 -31.751 1.00 50.34 175 ASN A CA 1
ATOM 1368 C C . ASN A 1 175 ? -12.448 0.568 -31.042 1.00 50.34 175 ASN A C 1
ATOM 1370 O O . ASN A 1 175 ? -12.782 -0.595 -30.837 1.00 50.34 175 ASN A O 1
ATOM 1374 N N . LEU A 1 176 ? -13.185 1.626 -30.709 1.00 43.88 176 LEU A N 1
ATOM 1375 C CA . LEU A 1 176 ? -14.645 1.685 -30.775 1.00 43.88 176 LEU A CA 1
ATOM 1376 C C . LEU A 1 176 ? -15.041 3.173 -30.781 1.00 43.88 176 LEU A C 1
ATOM 1378 O O . LEU A 1 176 ? -15.115 3.791 -29.726 1.00 43.88 176 LEU A O 1
ATOM 1382 N N . ALA A 1 177 ? -15.263 3.659 -32.011 1.00 41.03 177 ALA A N 1
ATOM 1383 C CA . ALA A 1 177 ? -15.865 4.927 -32.449 1.00 41.03 177 ALA A CA 1
ATOM 1384 C C . ALA A 1 177 ? -15.156 6.242 -32.078 1.00 41.03 177 ALA A C 1
ATOM 1386 O O . ALA A 1 177 ? -15.247 6.690 -30.917 1.00 41.03 177 ALA A O 1
#

Organism: NCBI:txid320908

Sequence (177 aa):
MLENEEDWLYDSISRYKQINMFELEYPVHHLETTNYNSICVSCSNNRRHQLIELSLPLKLTSQTNGSEDLITNDTDLKIKCGTFTQAPVAHLKTLSAGHKAVVSHKNTQSITVYAFSSDNSDEIKVDYLMKCELKGPQLAVSNTELALTTSNTSPWLVMDLSSGKVTDRVLSVSNLA

pLDDT: mean 82.25, std 13.97, range [41.03, 97.5]

Secondary structure (DSSP, 8-state):
----TTHHHHHHHHH-S-------SS-EEEEEE-SSSEEEEEEE-SS-EEEEEEEPPHHHH-----------S--S-EEEEEEEESS-EEEEEEETTTTEEEEEETT-SEEEEEEPPPTT--B-EEEEEEE---SS-EEEEETTEEEEE-TT-SSEEEEETTTTEEEEEE-------

Foldseek 3Di:
DPPDPCPVVVVVVVPDPDDDDADDPFDWPDWEALDLFKIWTWGDDPPWIKIWIWGHQVVVRDPPPDPDPPPDPRRHIDTQAMDTDPAGWLDWDYANQQRWIWTDHPPDQKIWIWHDDDNPDRYTHGPDIAGHHAASWDWDDDNQWIFIDHPPDAFTFIAGNVVSDGPDTHGDPPDDD